Protein 9LNS (pdb70)

Sequence (64 aa):
DLEELLQKIKEIVLKVMDIGDDETIKRAQKLLIKAELAVQKKDLKEVEKLLKEAEKVYKEVKEA

Structure (mmCIF, N/CA/C/O backbone):
data_9LNS
#
_entry.id   9LNS
#
_cell.length_a   79.159
_cell.length_b   79.159
_cell.length_c   79.159
_cell.angle_alpha   90.00
_cell.angle_beta   90.00
_cell.angle_gamma   90.00
#
_symmetry.space_group_name_H-M   'P 41 3 2'
#
loop_
_entity.id
_entity.type
_entity.pdbx_description
1 polymer dAIT17
2 non-polymer (3S,5S,7S)-tricyclo[3.3.1.1~3,7~]decan-1-amine
3 water water
#
loop_
_atom_site.group_PDB
_atom_site.id
_atom_site.type_symbol
_atom_site.label_atom_id
_atom_site.label_alt_id
_atom_site.label_comp_id
_atom_site.label_asym_id
_atom_site.label_entity_id
_atom_site.label_seq_id
_atom_site.pdbx_PDB_ins_code
_atom_site.Cartn_x
_atom_site.Cartn_y
_atom_site.Cartn_z
_atom_site.occupancy
_atom_site.B_iso_or_equiv
_atom_site.auth_seq_id
_atom_site.auth_comp_id
_atom_site.auth_asym_id
_atom_site.auth_atom_id
_atom_site.pdbx_PDB_model_num
ATOM 1 N N . ASP A 1 1 ? -17.434 -3.667 7.564 1.00 30.75 1 ASP A N 1
ATOM 2 C CA . ASP A 1 1 ? -16.110 -4.075 7.993 1.00 38.47 1 ASP A CA 1
ATOM 3 C C . ASP A 1 1 ? -16.164 -4.740 9.402 1.00 20.21 1 ASP A C 1
ATOM 4 O O . ASP A 1 1 ? -15.341 -5.606 9.653 1.00 18.94 1 ASP A O 1
ATOM 9 N N . LEU A 1 2 ? -17.152 -4.429 10.261 1.00 17.35 2 LEU A N 1
ATOM 10 C CA . LEU A 1 2 ? -17.314 -5.156 11.527 1.00 16.98 2 LEU A CA 1
ATOM 11 C C . LEU A 1 2 ? -17.375 -6.658 11.276 1.00 16.75 2 LEU A C 1
ATOM 12 O O . LEU A 1 2 ? -16.711 -7.458 11.953 1.00 17.64 2 LEU A O 1
ATOM 17 N N . GLU A 1 3 ? -18.216 -7.069 10.331 1.00 16.32 3 GLU A N 1
ATOM 18 C CA . GLU A 1 3 ? -18.438 -8.490 10.126 1.00 15.82 3 GLU A CA 1
ATOM 19 C C . GLU A 1 3 ? -17.196 -9.153 9.560 1.00 19.76 3 GLU A C 1
ATOM 20 O O . GLU A 1 3 ? -16.864 -10.279 9.929 1.00 16.29 3 GLU A O 1
ATOM 26 N N . GLU A 1 4 ? -16.487 -8.462 8.670 1.00 17.29 4 GLU A N 1
ATOM 27 C CA . GLU A 1 4 ? -15.296 -9.028 8.065 1.00 15.55 4 GLU A CA 1
ATOM 28 C C . GLU A 1 4 ? -14.173 -9.187 9.100 1.00 16.06 4 GLU A C 1
ATOM 29 O O . GLU A 1 4 ? -13.434 -10.178 9.084 1.00 17.95 4 GLU A O 1
ATOM 35 N N . LEU A 1 5 ? -14.044 -8.228 10.006 1.00 15.51 5 LEU A N 1
ATOM 36 C CA . LEU A 1 5 ? -13.054 -8.366 11.058 1.00 14.60 5 LEU A CA 1
ATOM 37 C C . LEU A 1 5 ? -13.419 -9.530 11.964 1.00 15.47 5 LEU A C 1
ATOM 38 O O . LEU A 1 5 ? -12.531 -10.280 12.407 1.00 13.89 5 LEU A O 1
ATOM 43 N N . LEU A 1 6 ? -14.719 -9.685 12.282 1.00 14.25 6 LEU A N 1
ATOM 44 C CA . LEU A 1 6 ? -15.151 -10.834 13.065 1.00 12.35 6 LEU A CA 1
ATOM 45 C C . LEU A 1 6 ? -14.796 -12.140 12.366 1.00 13.88 6 LEU A C 1
ATOM 46 O O . LEU A 1 6 ? -14.388 -13.111 13.019 1.00 13.82 6 LEU A O 1
ATOM 51 N N . GLN A 1 7 ? -14.925 -12.181 11.035 1.00 13.69 7 GLN A N 1
ATOM 52 C CA . GLN A 1 7 ? -14.539 -13.399 10.316 1.00 12.79 7 GLN A CA 1
ATOM 53 C C . GLN A 1 7 ? -13.067 -13.691 10.493 1.00 12.72 7 GLN A C 1
ATOM 54 O O . GLN A 1 7 ? -12.672 -14.851 10.707 1.00 12.58 7 GLN A O 1
ATOM 60 N N . LYS A 1 8 ? -12.219 -12.649 10.440 1.00 13.70 8 LYS A N 1
ATOM 61 C CA . LYS A 1 8 ? -10.783 -12.871 10.603 1.00 14.52 8 LYS A CA 1
ATOM 62 C C . LYS A 1 8 ? -10.468 -13.326 12.027 1.00 12.46 8 LYS A C 1
ATOM 63 O O . LYS A 1 8 ? -9.634 -14.228 12.244 1.00 14.08 8 LYS A O 1
ATOM 69 N N . ILE A 1 9 ? -11.232 -12.807 12.994 1.00 13.84 9 ILE A N 1
ATOM 70 C CA . ILE A 1 9 ? -11.052 -13.268 14.374 1.00 10.91 9 ILE A CA 1
ATOM 71 C C . ILE A 1 9 ? -11.401 -14.763 14.497 1.00 11.05 9 ILE A C 1
ATOM 72 O O . ILE A 1 9 ? -10.645 -15.552 15.101 1.00 11.81 9 ILE A O 1
ATOM 77 N N . LYS A 1 10 ? -12.551 -15.178 13.914 1.00 10.40 10 LYS A N 1
ATOM 78 C CA . LYS A 1 10 ? -12.965 -16.570 13.947 1.00 10.94 10 LYS A CA 1
ATOM 79 C C . LYS A 1 10 ? -11.937 -17.481 13.293 1.00 10.84 10 LYS A C 1
ATOM 80 O O . LYS A 1 10 ? -11.672 -18.584 13.797 1.00 12.54 10 LYS A O 1
ATOM 86 N N . GLU A 1 11 ? -11.375 -17.049 12.153 1.00 12.70 11 GLU A N 1
ATOM 87 C CA . GLU A 1 11 ? -10.350 -17.844 11.489 1.00 11.64 11 GLU A CA 1
ATOM 88 C C . GLU A 1 11 ? -9.165 -18.059 12.410 1.00 10.22 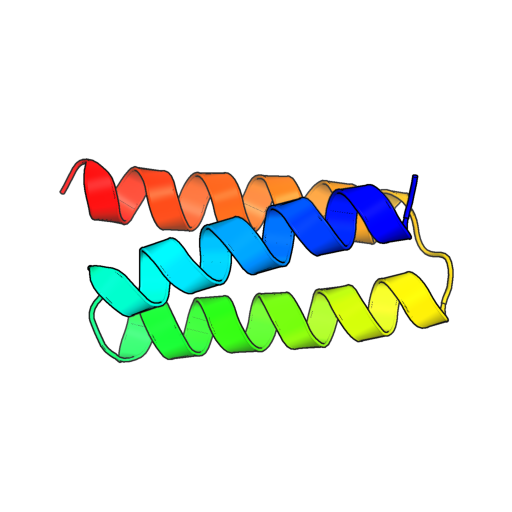11 GLU A C 1
ATOM 89 O O . GLU A 1 11 ? -8.606 -19.169 12.488 1.00 13.42 11 GLU A O 1
ATOM 95 N N . ILE A 1 12 ? -8.753 -17.007 13.133 1.00 10.49 12 ILE A N 1
ATOM 96 C CA . ILE A 1 12 ? -7.614 -17.179 14.037 1.00 10.85 12 ILE A CA 1
ATOM 97 C C . ILE A 1 12 ? -7.971 -18.060 15.228 1.00 12.48 12 ILE A C 1
ATOM 98 O O . ILE A 1 12 ? -7.182 -18.916 15.642 1.00 13.10 12 ILE A O 1
ATOM 103 N N . VAL A 1 13 ? -9.189 -17.902 15.769 1.00 11.87 13 VAL A N 1
ATOM 104 C CA . VAL A 1 13 ? -9.602 -18.750 16.876 1.00 11.40 13 VAL A CA 1
ATOM 105 C C . VAL A 1 13 ? -9.544 -20.221 16.461 1.00 11.30 13 VAL A C 1
ATOM 106 O O . VAL A 1 13 ? -9.109 -21.087 17.246 1.00 11.33 13 VAL A O 1
ATOM 110 N N . LEU A 1 14 ? -9.927 -20.530 15.198 1.00 11.30 14 LEU A N 1
ATOM 111 C CA . LEU A 1 14 ? -9.828 -21.898 14.708 1.00 12.01 14 LEU A CA 1
ATOM 112 C C . LEU A 1 14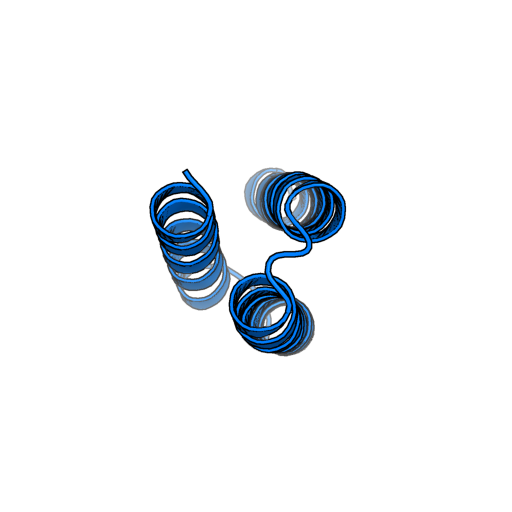 ? -8.387 -22.400 14.725 1.00 11.53 14 LEU A C 1
ATOM 113 O O . LEU A 1 14 ? -8.118 -23.533 15.165 1.00 13.47 14 LEU A O 1
ATOM 118 N N . LYS A 1 15 ? -7.449 -21.547 14.263 1.00 11.16 15 LYS A N 1
ATOM 119 C CA . LYS A 1 15 ? -6.036 -21.961 14.288 1.00 11.84 15 LYS A CA 1
ATOM 120 C C . LYS A 1 15 ? -5.546 -22.206 15.713 1.00 11.59 15 LYS A C 1
ATOM 121 O O . LYS A 1 15 ? -4.781 -23.165 15.962 1.00 13.71 15 LYS A O 1
ATOM 127 N N . VAL A 1 16 ? -5.977 -21.347 16.667 1.00 12.15 16 VAL A N 1
ATOM 128 C CA . VAL A 1 16 ? -5.623 -21.550 18.075 1.00 11.89 16 VAL A CA 1
ATOM 129 C C . VAL A 1 16 ? -6.215 -22.852 18.577 1.00 12.90 16 VAL A C 1
ATOM 130 O O . VAL A 1 16 ? -5.555 -23.609 19.292 1.00 13.63 16 VAL A O 1
ATOM 134 N N . MET A 1 17 ? -7.442 -23.175 18.166 1.00 12.31 17 MET A N 1
ATOM 135 C CA . MET A 1 17 ? -8.006 -24.438 18.609 1.00 12.24 17 MET A CA 1
ATOM 136 C C . MET A 1 17 ? -7.279 -25.621 17.994 1.00 12.29 17 MET A C 1
ATOM 137 O O . MET A 1 17 ? -7.235 -26.700 18.594 1.00 14.16 17 MET A O 1
ATOM 142 N N . ASP A 1 18 ? -6.696 -25.423 16.812 1.00 12.74 18 ASP A N 1
ATOM 143 C CA . ASP A 1 18 ? -5.970 -26.522 16.177 1.00 13.42 18 ASP A CA 1
ATOM 144 C C . ASP A 1 18 ? -4.636 -26.804 16.864 1.00 14.26 18 ASP A C 1
ATOM 145 O O . ASP A 1 18 ? -4.195 -27.966 16.881 1.00 15.94 18 ASP A O 1
ATOM 150 N N . ILE A 1 19 ? -3.930 -25.779 17.359 1.00 11.95 19 ILE A N 1
ATOM 151 C CA . ILE A 1 19 ? -2.555 -25.986 17.831 1.00 11.49 19 ILE A CA 1
ATOM 152 C C . ILE A 1 19 ? -2.322 -25.558 19.275 1.00 14.84 19 ILE A C 1
ATOM 153 O O . ILE A 1 19 ? -1.226 -25.819 19.816 1.00 16.76 19 ILE A O 1
ATOM 158 N N . GLY A 1 20 ? -3.280 -24.929 19.941 1.00 12.76 20 GLY A N 1
ATOM 159 C CA . GLY A 1 20 ? -3.018 -24.352 21.245 1.00 14.91 20 GLY A CA 1
ATOM 160 C C . GLY A 1 20 ? -3.446 -25.257 22.388 1.00 12.04 20 GLY A C 1
ATOM 161 O O . GLY A 1 20 ? -4.207 -26.195 22.244 1.00 14.35 20 GLY A O 1
ATOM 162 N N . ASP A 1 21 ? -2.872 -24.976 23.567 1.00 14.12 21 ASP A N 1
ATOM 163 C CA . ASP A 1 21 ? -3.275 -25.721 24.735 1.00 16.01 21 ASP A CA 1
ATOM 164 C C . ASP A 1 21 ? -4.642 -25.226 25.221 1.00 14.49 21 ASP A C 1
ATOM 165 O O . ASP A 1 21 ? -5.211 -24.259 24.703 1.00 13.40 21 ASP A O 1
ATOM 170 N N . ASP A 1 22 ? -5.251 -25.973 26.148 1.00 14.91 22 ASP A N 1
ATOM 171 C CA . ASP A 1 22 ? -6.629 -25.686 26.513 1.00 14.36 22 ASP A CA 1
ATOM 172 C C . ASP A 1 22 ? -6.791 -24.334 27.193 1.00 12.08 22 ASP A C 1
ATOM 173 O O . ASP A 1 22 ? -7.814 -23.673 26.999 1.00 12.27 22 ASP A O 1
ATOM 178 N N . GLU A 1 23 ? -5.774 -23.848 27.903 1.00 14.35 23 GLU A N 1
ATOM 179 C CA . GLU A 1 23 ? -5.889 -22.513 28.485 1.00 13.69 23 GLU A CA 1
ATOM 180 C C . GLU A 1 23 ? -5.880 -21.435 27.411 1.00 11.12 23 GLU A C 1
ATOM 181 O O . GLU A 1 23 ? -6.594 -20.437 27.522 1.00 13.31 23 GLU A O 1
ATOM 187 N N . THR A 1 24 ? -5.025 -21.596 26.402 1.00 13.89 24 THR A N 1
ATOM 188 C CA . THR A 1 24 ? -4.990 -20.637 25.303 1.00 12.67 24 THR A CA 1
ATOM 189 C C . THR A 1 24 ? -6.282 -20.710 24.499 1.00 11.42 24 THR A C 1
ATOM 190 O O . THR A 1 24 ? -6.788 -19.693 24.024 1.00 13.04 24 THR A O 1
ATOM 194 N N . ILE A 1 25 ? -6.838 -21.915 24.346 1.00 12.45 25 ILE A N 1
ATOM 195 C CA . ILE A 1 25 ? -8.134 -22.041 23.666 1.00 10.62 25 ILE A CA 1
ATOM 196 C C . ILE A 1 25 ? -9.222 -21.274 24.423 1.00 9.40 25 ILE A C 1
ATOM 197 O O . ILE A 1 25 ? -10.035 -20.555 23.821 1.00 11.92 25 ILE A O 1
ATOM 202 N N . LYS A 1 26 ? -9.273 -21.423 25.770 1.00 11.47 26 LYS A N 1
ATOM 203 C CA . LYS A 1 26 ? -10.258 -20.660 26.533 1.00 12.25 26 LYS A CA 1
ATOM 204 C C . LYS A 1 26 ? -10.058 -19.159 26.354 1.00 10.89 26 LYS A C 1
ATOM 205 O O . LYS A 1 26 ? -11.036 -18.411 26.163 1.00 11.89 26 LYS A O 1
ATOM 211 N N . ARG A 1 27 ? -8.788 -18.704 26.364 1.00 11.52 27 ARG A N 1
ATOM 212 C CA . ARG A 1 27 ? -8.511 -17.284 26.132 1.00 12.46 27 ARG A CA 1
ATOM 213 C C . ARG A 1 27 ?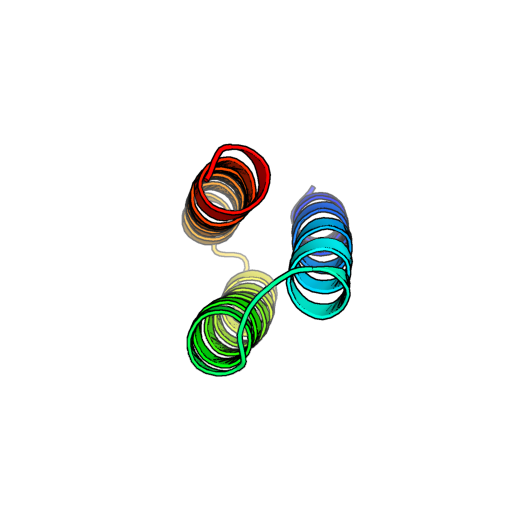 -9.038 -16.825 24.777 1.00 10.71 27 ARG A C 1
ATOM 214 O O . ARG A 1 27 ? -9.655 -15.765 24.648 1.00 11.99 27 ARG A O 1
ATOM 222 N N . ALA A 1 28 ? -8.803 -17.635 23.752 1.00 11.30 28 ALA A N 1
ATOM 223 C CA . ALA A 1 28 ? -9.272 -17.273 22.396 1.00 10.79 28 ALA A CA 1
ATOM 224 C C . ALA A 1 28 ? -10.793 -17.348 22.266 1.00 9.96 28 ALA A C 1
ATOM 225 O O . ALA A 1 28 ? -11.396 -16.512 21.601 1.00 9.60 28 ALA A O 1
ATOM 227 N N . GLN A 1 29 ? -11.445 -18.296 22.961 1.00 11.27 29 GLN A N 1
ATOM 228 C CA . GLN A 1 29 ? -12.891 -18.380 22.901 1.00 11.33 29 GLN A CA 1
ATOM 229 C C . GLN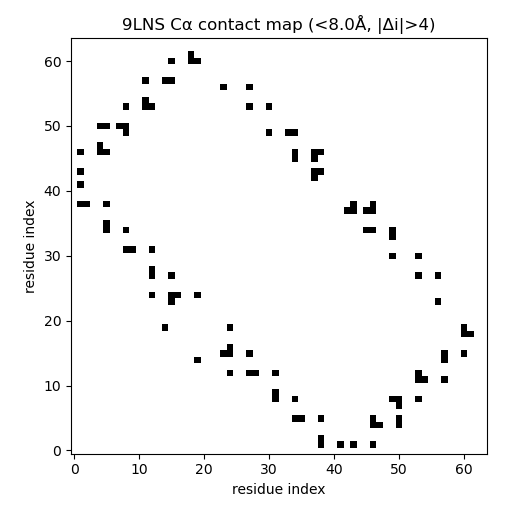 A 1 29 ? -13.544 -17.188 23.603 1.00 10.73 29 GLN A C 1
ATOM 230 O O . GLN A 1 29 ? -14.549 -16.661 23.120 1.00 11.84 29 GLN A O 1
ATOM 236 N N . LYS A 1 30 ? -12.920 -16.702 24.699 1.00 11.32 30 LYS A N 1
ATOM 237 C CA . LYS A 1 30 ? -13.444 -15.505 25.360 1.00 11.79 30 LYS A CA 1
ATOM 238 C C . LYS A 1 30 ? -13.290 -14.308 24.446 1.00 11.04 30 LYS A C 1
ATOM 239 O O . LYS A 1 30 ? -14.212 -13.505 24.336 1.00 12.08 30 LYS A O 1
ATOM 245 N N . LEU A 1 31 ? -12.147 -14.216 23.755 1.00 10.46 31 LEU A N 1
ATOM 246 C CA . LEU A 1 31 ? -11.926 -13.160 22.780 1.00 11.29 31 LEU A CA 1
ATOM 247 C C . LEU A 1 31 ? -13.010 -13.159 21.706 1.00 10.89 31 LEU A C 1
ATOM 248 O O . LEU A 1 31 ? -13.535 -12.096 21.318 1.00 11.56 31 LEU A O 1
ATOM 253 N N . LEU A 1 32 ? -13.379 -14.336 21.225 1.00 10.08 32 LEU A N 1
ATOM 254 C CA . LEU A 1 32 ? -14.392 -14.442 20.183 1.00 9.84 32 LEU A CA 1
ATOM 255 C C . LEU A 1 32 ? -15.737 -13.958 20.699 1.00 8.99 32 LEU A C 1
ATOM 256 O O . LEU A 1 32 ? -16.469 -13.239 20.005 1.00 10.21 32 LEU A O 1
ATOM 261 N N . ILE A 1 33 ? -16.118 -14.411 21.893 1.00 10.77 33 ILE A N 1
ATOM 262 C CA . ILE A 1 33 ? -17.401 -13.962 22.439 1.00 10.77 33 ILE A CA 1
ATOM 263 C C . ILE A 1 33 ? -17.389 -12.435 22.654 1.00 9.77 33 ILE A C 1
ATOM 264 O O . ILE A 1 33 ? -18.383 -11.742 22.367 1.00 11.06 33 ILE A O 1
ATOM 269 N N . LYS A 1 34 ? -16.270 -11.897 23.175 1.00 12.06 34 LYS A N 1
ATOM 270 C CA . LYS A 1 34 ? -16.122 -10.453 23.306 1.00 11.18 34 LYS A CA 1
ATOM 271 C C . LYS A 1 34 ? -16.281 -9.783 21.958 1.00 12.54 34 LYS A C 1
ATOM 272 O O . LYS A 1 34 ? -16.902 -8.717 21.867 1.00 14.00 34 LYS A O 1
ATOM 278 N N . ALA A 1 35 ? -15.701 -10.372 20.915 1.00 10.03 35 ALA A N 1
ATOM 279 C CA . ALA A 1 35 ? -15.781 -9.762 19.606 1.00 10.18 35 ALA A CA 1
ATOM 280 C C . ALA A 1 35 ? -17.213 -9.762 19.102 1.00 11.63 35 ALA A C 1
ATOM 281 O O . ALA A 1 35 ? -17.656 -8.795 18.466 1.00 12.23 35 ALA A O 1
ATOM 283 N N . GLU A 1 36 ? -17.954 -10.852 19.345 1.00 10.49 36 GLU A N 1
ATOM 284 C CA . GLU A 1 36 ? -19.359 -10.871 18.929 1.00 11.21 36 GLU A CA 1
ATOM 285 C C . GLU A 1 36 ? -20.157 -9.785 19.629 1.00 12.60 36 GLU A C 1
ATOM 286 O O . GLU A 1 36 ? -21.001 -9.119 19.009 1.00 13.87 36 GLU A O 1
ATOM 292 N N . LEU A 1 37 ? -19.907 -9.597 20.918 1.00 11.95 37 LEU A N 1
ATOM 293 C CA . LEU A 1 37 ? -20.577 -8.525 21.664 1.00 12.80 37 LEU A CA 1
ATOM 294 C C . LEU A 1 37 ? -20.222 -7.157 21.100 1.00 13.05 37 LEU A C 1
ATOM 295 O O . LEU A 1 37 ? -21.099 -6.291 20.924 1.00 14.14 37 LEU A O 1
ATOM 300 N N . ALA A 1 38 ? -18.948 -6.958 20.762 1.00 12.37 38 ALA A N 1
ATOM 301 C CA . ALA A 1 38 ? -18.518 -5.673 20.228 1.00 12.39 38 ALA A CA 1
ATOM 302 C C . ALA A 1 38 ? -19.107 -5.420 18.856 1.00 14.25 38 ALA A C 1
ATOM 303 O O . ALA A 1 38 ? -19.467 -4.275 18.539 1.00 14.17 38 ALA A O 1
ATOM 305 N N . VAL A 1 39 ? -19.242 -6.468 18.040 1.00 11.81 39 VAL A N 1
ATOM 306 C CA . VAL A 1 39 ? -19.940 -6.299 16.770 1.00 12.38 39 VAL A CA 1
ATOM 307 C C . VAL A 1 39 ? -21.379 -5.879 17.007 1.00 14.62 39 VAL A C 1
ATOM 308 O O . VAL A 1 39 ? -21.914 -4.980 16.316 1.00 16.24 39 VAL A O 1
ATOM 312 N N . GLN A 1 40 ? -22.041 -6.523 17.971 1.00 16.08 40 GLN A N 1
ATOM 313 C CA . GLN A 1 40 ? -23.450 -6.204 18.201 1.00 15.93 40 GLN A CA 1
ATOM 314 C C . GLN A 1 40 ? -23.608 -4.737 18.607 1.00 18.64 40 GLN A C 1
ATOM 315 O O . GLN A 1 40 ? -24.555 -4.065 18.169 1.00 20.05 40 GLN A O 1
ATOM 321 N N . LYS A 1 41 ? -22.660 -4.221 19.419 1.00 15.37 41 LYS A N 1
ATOM 322 C CA . LYS A 1 41 ? -22.624 -2.813 19.833 1.00 16.10 41 LYS A CA 1
ATOM 323 C C . LYS A 1 41 ? -22.101 -1.876 18.750 1.00 17.06 41 LYS A C 1
ATOM 324 O O . LYS A 1 41 ? -22.075 -0.656 18.990 1.00 21.01 41 LYS A O 1
ATOM 330 N N . LYS A 1 42 ? -21.625 -2.409 17.626 1.00 18.43 42 LYS A N 1
ATOM 331 C CA . LYS A 1 42 ? -21.000 -1.628 16.552 1.00 15.75 42 LYS A CA 1
ATOM 332 C C . LYS A 1 42 ? -19.773 -0.872 17.047 1.00 19.80 42 LYS A C 1
ATOM 333 O O . LYS A 1 42 ? -19.467 0.220 16.577 1.00 19.51 42 LYS A O 1
ATOM 339 N N . ASP A 1 43 ? -19.047 -1.464 17.990 1.00 16.65 43 ASP A N 1
ATOM 340 C CA . ASP A 1 43 ? -17.841 -0.856 18.554 1.00 15.53 43 ASP A CA 1
ATOM 341 C C . ASP A 1 43 ? -16.655 -1.309 17.695 1.00 14.24 43 ASP A C 1
ATOM 342 O O . ASP A 1 43 ? -15.921 -2.266 17.999 1.00 14.69 43 ASP A O 1
ATOM 347 N N . LEU A 1 44 ? -16.462 -0.617 16.565 1.00 15.46 44 LEU A N 1
ATOM 348 C CA . LEU A 1 44 ? -15.439 -1.002 15.594 1.00 13.99 44 LEU A CA 1
ATOM 349 C C . LEU A 1 44 ? -14.019 -0.958 16.194 1.00 15.04 44 LEU A C 1
ATOM 350 O O . LEU A 1 44 ? -13.181 -1.822 15.893 1.00 14.01 44 LEU A O 1
ATOM 355 N N . LYS A 1 45 ? -13.724 0.057 17.016 1.00 15.93 45 LYS A N 1
ATOM 356 C CA . LYS A 1 45 ? -12.393 0.143 17.610 1.00 16.11 45 LYS A CA 1
ATOM 357 C C . LYS A 1 45 ? -12.118 -1.059 18.501 1.00 13.05 45 LYS A C 1
ATOM 358 O O . LYS A 1 45 ? -11.003 -1.605 18.505 1.00 14.56 45 LYS A O 1
ATOM 364 N N . GLU A 1 46 ? -13.142 -1.542 19.191 1.00 14.39 46 GLU A N 1
ATOM 365 C CA . GLU A 1 46 ? -12.929 -2.723 20.030 1.00 12.88 46 GLU A CA 1
ATOM 366 C C . GLU A 1 46 ? -12.763 -3.977 19.190 1.00 11.92 46 GLU A C 1
ATOM 367 O O . GLU A 1 46 ? -11.915 -4.826 19.527 1.00 11.99 46 GLU A O 1
ATOM 373 N N . VAL A 1 47 ? -13.536 -4.119 18.111 1.00 13.02 47 VAL A N 1
ATOM 374 C CA . VAL A 1 47 ? -13.329 -5.276 17.249 1.00 11.20 47 VAL A CA 1
ATOM 375 C C . VAL A 1 47 ? -11.910 -5.263 16.691 1.00 12.26 47 VAL A C 1
ATOM 376 O O . VAL A 1 47 ? -11.224 -6.301 16.645 1.00 11.95 47 VAL A O 1
ATOM 380 N N . GLU A 1 48 ? -11.449 -4.084 16.214 1.00 13.36 48 GLU A N 1
ATOM 381 C CA . GLU A 1 48 ? -10.069 -3.958 15.717 1.00 15.40 48 GLU A CA 1
ATOM 382 C C . GLU A 1 48 ? -9.042 -4.365 16.776 1.00 12.08 48 GLU A C 1
ATOM 383 O O . GLU A 1 48 ? -8.088 -5.097 16.474 1.00 13.22 48 GLU A O 1
ATOM 389 N N . LYS A 1 49 ? -9.252 -3.916 18.026 1.00 13.28 49 LYS A N 1
ATOM 390 C CA . LYS A 1 49 ? -8.359 -4.278 19.110 1.00 11.72 49 LYS A CA 1
ATOM 391 C C . LYS A 1 49 ? -8.381 -5.790 19.328 1.00 10.70 49 LYS A C 1
ATOM 392 O O . LYS A 1 49 ? -7.344 -6.406 19.545 1.00 11.69 49 LYS A O 1
ATOM 398 N N . LEU A 1 50 ? -9.578 -6.395 19.335 1.00 12.54 50 LEU A N 1
ATOM 399 C CA . LEU A 1 50 ? -9.627 -7.828 19.603 1.00 11.69 50 LEU A CA 1
ATOM 400 C C . LEU A 1 50 ? -8.971 -8.628 18.481 1.00 11.41 50 LEU A C 1
ATOM 401 O O . LEU A 1 50 ? -8.439 -9.719 18.741 1.00 12.66 50 LEU A O 1
ATOM 406 N N . LEU A 1 51 ? -9.042 -8.153 17.233 1.00 11.22 51 LEU A N 1
ATOM 407 C CA . LEU A 1 51 ? -8.320 -8.832 16.171 1.00 12.99 51 LEU A CA 1
ATOM 408 C C . LEU A 1 51 ? -6.808 -8.765 16.410 1.00 11.32 51 LEU A C 1
ATOM 409 O O . LEU A 1 51 ? -6.102 -9.774 16.245 1.00 11.65 51 LEU A O 1
ATOM 414 N N . LYS A 1 52 ? -6.283 -7.581 16.778 1.00 12.40 52 LYS A N 1
ATOM 415 C CA . LYS A 1 52 ? -4.851 -7.518 17.100 1.00 11.52 52 LYS A CA 1
ATOM 416 C C . LYS A 1 52 ? -4.505 -8.450 18.244 1.00 11.13 52 LYS A C 1
ATOM 417 O O . LYS A 1 52 ? -3.453 -9.109 18.229 1.00 12.76 52 LYS A O 1
ATOM 423 N N . GLU A 1 53 ? -5.393 -8.513 19.244 1.00 10.89 53 GLU A N 1
ATOM 424 C CA . GLU A 1 53 ? -5.139 -9.398 20.378 1.00 11.50 53 GLU A CA 1
ATOM 425 C C . GLU A 1 53 ? -5.108 -10.856 19.950 1.00 12.36 53 GLU A C 1
ATOM 426 O O . GLU A 1 53 ? -4.225 -11.615 20.359 1.00 13.31 53 GLU A O 1
ATOM 432 N N . ALA A 1 54 ? -6.050 -11.251 19.073 1.00 12.42 54 ALA A N 1
ATOM 433 C CA . ALA A 1 54 ? -6.071 -12.625 18.562 1.00 11.22 54 ALA A CA 1
ATOM 434 C C . ALA A 1 54 ? -4.827 -12.924 17.759 1.00 11.78 54 ALA A C 1
ATOM 435 O O . ALA A 1 54 ? -4.261 -13.995 17.885 1.00 13.59 54 ALA A O 1
ATOM 437 N N . GLU A 1 55 ? -4.420 -11.990 16.897 1.00 12.68 55 GLU A N 1
ATOM 438 C CA . GLU A 1 55 ? -3.201 -12.191 16.111 1.00 13.27 55 GLU A CA 1
ATOM 439 C C . GLU A 1 55 ? -1.999 -12.424 17.027 1.00 15.42 55 GLU A C 1
ATOM 440 O O . GLU A 1 55 ? -1.167 -13.303 16.761 1.00 13.74 55 GLU A O 1
ATOM 446 N N . LYS A 1 56 ? -1.890 -11.632 18.086 1.00 13.92 56 LYS A N 1
ATOM 447 C CA . LYS A 1 56 ? -0.757 -11.768 19.008 1.00 14.11 56 LYS A CA 1
ATOM 448 C C . LYS A 1 56 ? -0.780 -13.100 19.748 1.00 15.02 56 LYS A C 1
ATOM 449 O O . LYS A 1 56 ? 0.260 -13.795 19.836 1.00 16.68 56 LYS A O 1
ATOM 455 N N . VAL A 1 57 ? -1.946 -13.477 20.277 1.00 16.08 57 VAL A N 1
ATOM 456 C CA . VAL A 1 57 ? -2.084 -14.746 20.999 1.00 14.87 57 VAL A CA 1
ATOM 457 C C . VAL A 1 57 ? -1.677 -15.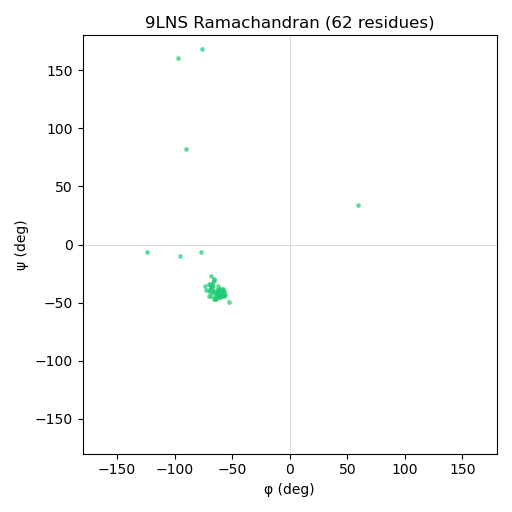892 20.098 1.00 15.87 57 VAL A C 1
ATOM 458 O O . VAL A 1 57 ? -0.932 -16.800 20.494 1.00 15.88 57 VAL A O 1
ATOM 462 N N . TYR A 1 58 ? -2.133 -15.854 18.845 1.00 15.28 58 TYR A N 1
ATOM 463 C CA . TYR A 1 58 ? -1.807 -16.924 17.920 1.00 13.86 58 TYR A CA 1
ATOM 464 C C . TYR A 1 58 ? -0.328 -16.934 17.566 1.00 17.69 58 TYR A C 1
ATOM 465 O O . TYR A 1 58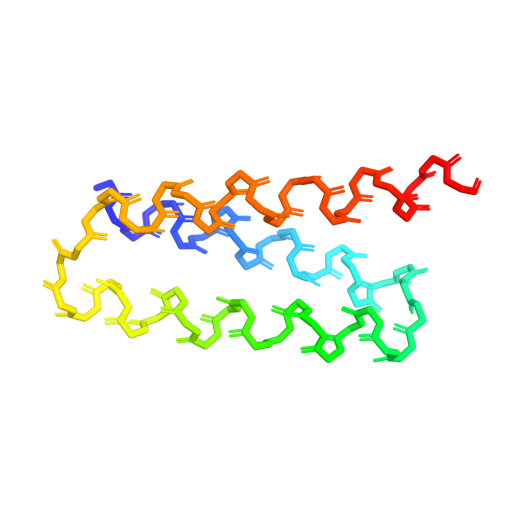 ? 0.297 -18.008 17.541 1.00 18.05 58 TYR A O 1
ATOM 474 N N . LYS A 1 59 ? 0.227 -15.776 17.289 1.00 16.94 59 LYS A N 1
ATOM 475 C CA . LYS A 1 59 ? 1.623 -15.708 16.899 1.00 18.66 59 LYS A CA 1
ATOM 476 C C . LYS A 1 59 ? 2.491 -16.318 17.974 1.00 24.82 59 LYS A C 1
ATOM 477 O O . LYS A 1 59 ? 3.432 -17.024 17.678 1.00 23.89 59 LYS A O 1
ATOM 483 N N . GLU A 1 60 ? 2.150 -16.059 19.213 1.00 17.75 60 GLU A N 1
ATOM 484 C CA . GLU A 1 60 ? 2.919 -16.579 20.322 1.00 22.71 60 GLU A CA 1
ATOM 485 C C . GLU A 1 60 ? 2.837 -18.081 20.464 1.00 28.44 60 GLU A C 1
ATOM 486 O O . GLU A 1 60 ? 3.817 -18.711 20.808 1.00 30.55 60 GLU A O 1
ATOM 492 N N . VAL A 1 61 ? 1.699 -18.651 20.184 1.00 19.76 61 VAL A N 1
ATOM 493 C CA . VAL A 1 61 ? 1.632 -20.084 20.202 1.00 20.21 61 VAL A CA 1
ATOM 494 C C . VAL A 1 61 ? 2.415 -20.628 19.032 1.00 28.30 61 VAL A C 1
ATOM 495 O O . VAL A 1 61 ? 3.199 -21.545 19.187 1.00 28.37 61 VAL A O 1
ATOM 499 N N . LYS A 1 62 ? 2.242 -20.033 17.866 1.00 24.00 62 LYS A N 1
ATOM 500 C CA . LYS A 1 62 ? 2.824 -20.615 16.667 1.00 29.51 62 LYS A CA 1
ATOM 501 C C . LYS A 1 62 ? 4.336 -20.586 16.720 1.00 40.27 62 LYS A C 1
ATOM 502 O O . LYS A 1 62 ? 4.998 -21.485 16.181 1.00 41.90 62 LYS A O 1
ATOM 508 N N . GLU A 1 63 ? 4.890 -19.578 17.393 1.00 43.28 63 GLU A N 1
ATOM 509 C CA . GLU A 1 63 ? 6.326 -19.371 17.482 1.00 47.27 63 GLU A CA 1
ATOM 510 C C . GLU A 1 63 ? 6.935 -19.979 18.740 1.00 48.91 63 GLU A C 1
ATOM 511 O O . GLU A 1 63 ? 8.168 -20.035 18.841 1.00 60.46 63 GLU A O 1
ATOM 517 N N . ALA A 1 64 ? 6.124 -20.439 19.695 1.00 44.32 64 ALA A N 1
ATOM 518 C CA . ALA A 1 64 ? 6.674 -21.224 20.802 1.00 42.62 64 ALA A CA 1
ATOM 519 C C . ALA A 1 64 ? 7.050 -22.641 20.357 1.00 60.77 64 ALA A C 1
ATOM 520 O O . ALA A 1 64 ? 7.773 -22.832 19.376 1.00 63.03 64 ALA A O 1
#

Radius of gyration: 11.04 Å; Cα contacts (8 Å, |Δi|>4): 55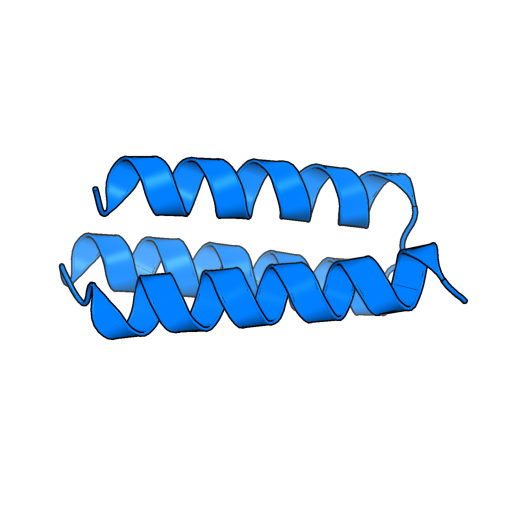; chains: 1; bounding box: 30×27×20 Å

Nearest PDB structures (foldseek):
  3t48-assembly1_A  TM=7.397E-01  e=3.495E-01  Staphylococcus aureus subsp. aureus Mu50
  3t46-assembly1_A  TM=7.559E-01  e=6.873E-01  Staphylococcus aureus subsp. aureus Mu50
  4h6i-assembly1_A  TM=7.102E-01  e=6.463E-01  Staphylococcus aureus subsp. aureus Mu50
  8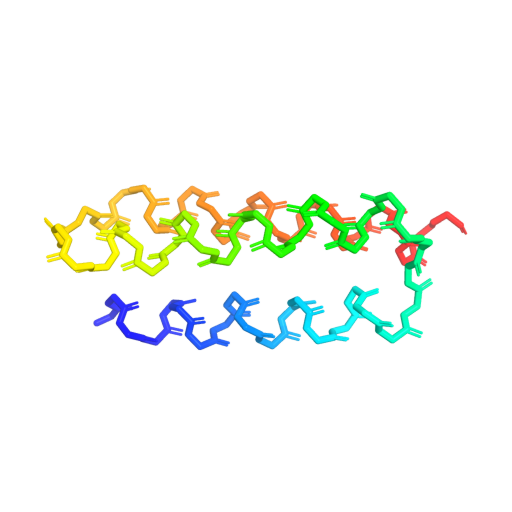s1x-assembly1_B  TM=8.077E-01  e=1.352E+00  synthetic construct
  7dgw-assembly1_A  TM=7.442E-01  e=1.955E+00  Escherichia coli 'BL21-Gold(DE3)pLysS AG'

B-factor: mean 20.29, std 10.26, range [8.99, 63.33]

Secondary structure (DSSP, 8-state):
-HHHHHHHHHHHHHHHHHHS-HHHHHHHHHHHHHHHHHHHTT-HHHHHHHHHHHHHHHHHHHH-

Solvent-accessible surface area: 4464 Å² total; per-residue (Å²): 101,30,99,102,20,18,84,95,0,79,94,19,6,112,92,1,89,119,92,15,94,105,118,26,26,104,124,4,68,132,6,34,101,93,0,76,94,7,22,141,137,160,61,66,155,53,0,54,94,0,14,140,53,3,64,124,5,38,109,80,37,130,121,122

Foldseek 3Di:
DLVVLLVLLVVLLVLCVVQHDPVLNVVSVVLSVVSVVCVVVVVVVSSVVSSVVSVVSSVVRVVD